Protein AF-A0A7K1TUV2-F1 (afdb_monomer)

Mean predicted aligned error: 7.12 Å

Foldseek 3Di:
DDPVVVVVLVVLLVCLVVLLVVCVVVVNVVSNVSSVVSVVVSVVVVVVVVVVVVVVVVVVVVVVVVCVVVVPD

Secondary structure (DSSP, 8-state):
--HHHHHHHHHHHHHHHHHHHHHHHHT-HHHHHHHHHHHHHHHHHHHHHHHHHHHHHHHHHHHHHHHHHHTT-

pLDDT: mean 85.89, std 7.56, range [54.66, 94.38]

Sequence (73 aa):
MSASDKMKHTAEEMAGKVKEGAGKLTGNEELEAEGKMDQVKADAKQAGDAVKDSVKDAGEHAKDAARKMTDRD

Solvent-accessible surface area (backbone atoms only — not comparable to full-atom values): 3908 Å² total; per-residue (Å²): 137,57,73,69,56,59,51,50,52,53,50,54,50,50,50,17,52,49,32,26,51,50,9,65,76,69,70,35,64,65,40,26,48,50,13,53,49,50,46,54,52,50,54,52,46,54,55,51,49,55,53,50,49,55,50,47,53,54,49,49,55,52,50,51,53,50,48,61,60,65,76,71,120

Radius of gyration: 20.32 Å; Cα contacts (8 Å, |Δi|>4): 36; chains: 1; bounding box: 40×32×54 Å

Structure (mmCIF, N/CA/C/O backbone):
data_AF-A0A7K1TUV2-F1
#
_entry.id   AF-A0A7K1TUV2-F1
#
loop_
_atom_site.group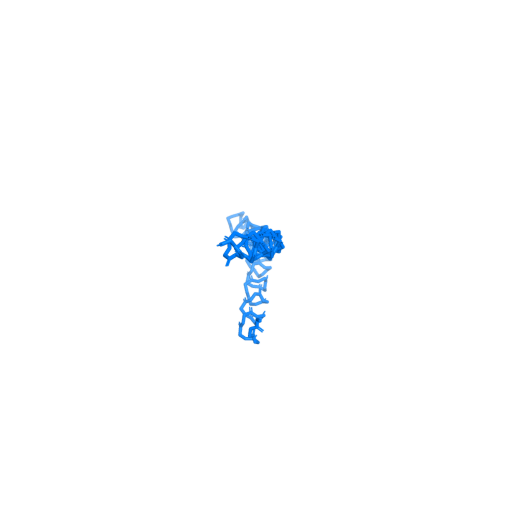_PDB
_atom_site.id
_atom_site.type_symbol
_atom_site.label_atom_id
_atom_site.label_alt_id
_atom_site.label_comp_id
_atom_site.label_asym_id
_atom_site.label_entity_id
_atom_site.label_seq_id
_atom_site.pdbx_PDB_ins_code
_atom_site.Cartn_x
_atom_site.Cartn_y
_atom_site.Cartn_z
_atom_site.occupancy
_atom_site.B_iso_or_equiv
_atom_site.auth_seq_id
_atom_site.auth_comp_id
_atom_site.auth_asym_id
_atom_site.auth_atom_id
_atom_site.pdbx_PDB_model_num
ATOM 1 N N . MET A 1 1 ? 14.375 -0.524 -4.130 1.00 54.78 1 MET A N 1
ATOM 2 C CA . MET A 1 1 ? 13.524 -0.595 -2.920 1.00 54.78 1 MET A CA 1
ATOM 3 C C . MET A 1 1 ? 14.323 -1.187 -1.768 1.00 54.78 1 MET A C 1
ATOM 5 O O . MET A 1 1 ? 14.956 -2.220 -1.962 1.00 54.78 1 MET A O 1
ATOM 9 N N . SER A 1 2 ? 14.340 -0.523 -0.611 1.00 73.12 2 SER A N 1
ATOM 10 C CA . SER A 1 2 ? 15.109 -0.951 0.570 1.00 73.12 2 SER A CA 1
ATOM 11 C C . SER A 1 2 ? 14.384 -2.048 1.358 1.00 73.12 2 SER A C 1
ATOM 13 O O . SER A 1 2 ? 13.160 -2.148 1.307 1.00 73.12 2 SER A O 1
ATOM 15 N N . ALA A 1 3 ? 15.121 -2.852 2.135 1.00 76.25 3 ALA A N 1
ATOM 16 C CA . ALA A 1 3 ? 14.545 -3.875 3.022 1.00 76.25 3 ALA A CA 1
ATOM 17 C C . ALA A 1 3 ? 13.487 -3.298 3.987 1.00 76.25 3 ALA A C 1
AT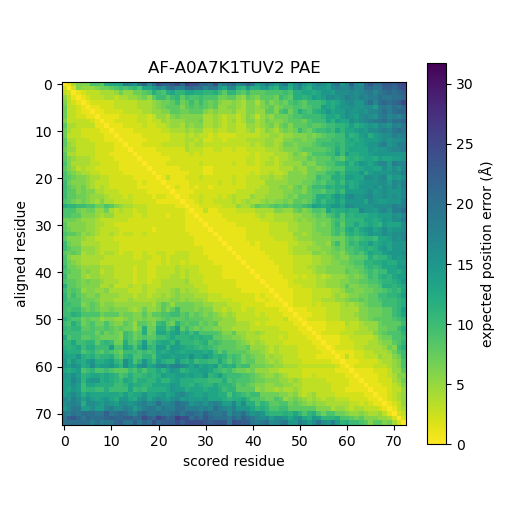OM 19 O O . ALA A 1 3 ? 12.491 -3.956 4.282 1.00 76.25 3 ALA A O 1
ATOM 20 N N . SER A 1 4 ? 13.663 -2.039 4.397 1.00 75.88 4 SER A N 1
ATOM 21 C CA . SER A 1 4 ? 12.714 -1.305 5.236 1.00 75.88 4 SER A CA 1
ATOM 22 C C . SER A 1 4 ? 11.352 -1.069 4.574 1.00 75.88 4 SER A C 1
ATOM 24 O O . SER A 1 4 ? 10.350 -1.084 5.280 1.00 75.88 4 SER A O 1
ATOM 26 N N . ASP A 1 5 ? 11.286 -0.882 3.249 1.00 75.94 5 ASP A N 1
ATOM 27 C CA . ASP A 1 5 ? 10.002 -0.717 2.542 1.00 75.94 5 ASP A CA 1
ATOM 28 C C . ASP A 1 5 ? 9.231 -2.030 2.487 1.00 75.94 5 ASP A C 1
ATOM 30 O O . ASP A 1 5 ? 8.045 -2.063 2.803 1.00 75.94 5 ASP A O 1
ATOM 34 N N . LYS A 1 6 ? 9.915 -3.138 2.169 1.00 73.38 6 LYS A N 1
ATOM 35 C CA . LYS A 1 6 ? 9.285 -4.468 2.180 1.00 73.38 6 LYS A CA 1
ATOM 36 C C . LYS A 1 6 ? 8.755 -4.818 3.567 1.00 73.38 6 LYS A C 1
ATOM 38 O O . LYS A 1 6 ? 7.640 -5.306 3.688 1.00 73.38 6 LYS A O 1
ATOM 43 N N . MET A 1 7 ? 9.534 -4.525 4.608 1.00 81.69 7 MET A N 1
ATOM 44 C CA . MET A 1 7 ? 9.137 -4.788 5.989 1.00 81.69 7 MET A CA 1
ATOM 45 C C . MET A 1 7 ? 7.917 -3.962 6.409 1.00 81.69 7 MET A C 1
ATOM 47 O O . MET A 1 7 ? 7.012 -4.505 7.037 1.00 81.69 7 MET A O 1
ATOM 51 N N . LYS A 1 8 ? 7.866 -2.672 6.048 1.00 81.06 8 LYS A N 1
ATOM 52 C CA . LYS A 1 8 ? 6.697 -1.820 6.313 1.00 81.06 8 LYS A CA 1
ATOM 53 C C . LYS A 1 8 ? 5.450 -2.340 5.609 1.00 81.06 8 LYS A C 1
ATOM 55 O O . LYS A 1 8 ? 4.415 -2.444 6.251 1.00 81.06 8 LYS A O 1
ATOM 60 N N . HIS A 1 9 ? 5.581 -2.748 4.350 1.00 80.88 9 HIS A N 1
ATOM 61 C CA . HIS A 1 9 ? 4.462 -3.289 3.587 1.00 80.88 9 HIS A CA 1
ATOM 62 C C . HIS A 1 9 ? 3.898 -4.562 4.232 1.00 80.88 9 HIS A C 1
ATOM 64 O O . HIS A 1 9 ? 2.696 -4.678 4.448 1.00 80.88 9 HIS A O 1
ATOM 70 N N . THR A 1 10 ? 4.770 -5.493 4.631 1.00 83.12 10 THR A N 1
ATOM 71 C CA . THR A 1 10 ? 4.355 -6.706 5.352 1.00 83.12 10 THR A CA 1
ATOM 72 C C . THR A 1 10 ? 3.737 -6.386 6.716 1.00 83.12 10 THR A C 1
ATOM 74 O O . THR A 1 10 ? 2.791 -7.052 7.133 1.00 83.12 10 THR A O 1
ATOM 77 N N . ALA A 1 11 ? 4.249 -5.373 7.421 1.00 87.50 11 ALA A N 1
ATOM 78 C CA . ALA A 1 11 ? 3.704 -4.952 8.708 1.00 87.50 11 ALA A CA 1
ATOM 79 C C . ALA A 1 11 ? 2.299 -4.342 8.569 1.00 87.50 11 ALA A C 1
ATOM 81 O O . ALA A 1 11 ? 1.425 -4.662 9.372 1.00 87.50 11 ALA A O 1
ATOM 82 N N . GLU A 1 12 ? 2.064 -3.517 7.546 1.00 84.50 12 GLU A N 1
ATOM 83 C CA . GLU A 1 12 ? 0.741 -2.960 7.237 1.00 84.50 12 GLU A CA 1
ATOM 84 C C . GLU A 1 12 ? -0.255 -4.064 6.846 1.00 84.50 12 GLU A C 1
ATOM 86 O O . GLU A 1 12 ? -1.372 -4.089 7.364 1.00 84.50 12 GLU A O 1
ATOM 91 N N . GLU A 1 13 ? 0.161 -5.046 6.037 1.00 84.69 13 GLU A N 1
ATOM 92 C CA . GLU A 1 13 ? -0.680 -6.204 5.706 1.00 84.69 13 GLU A CA 1
ATOM 93 C C . GLU A 1 13 ? -1.024 -7.063 6.932 1.00 84.69 13 GLU A C 1
ATOM 95 O O . GLU A 1 13 ? -2.173 -7.483 7.107 1.00 84.69 13 GLU A O 1
ATOM 100 N N . MET A 1 14 ? -0.045 -7.328 7.806 1.00 90.94 14 MET A N 1
ATOM 101 C CA . MET A 1 14 ? -0.299 -8.044 9.059 1.00 90.94 14 MET A CA 1
ATOM 102 C C . MET A 1 14 ? -1.251 -7.260 9.958 1.00 90.94 14 MET A C 1
ATOM 104 O O . MET A 1 14 ? -2.179 -7.851 10.507 1.00 90.94 14 MET A O 1
ATOM 108 N N . ALA A 1 15 ? -1.063 -5.946 10.093 1.00 88.75 15 ALA A N 1
ATOM 109 C CA . ALA A 1 15 ? -1.942 -5.101 10.893 1.00 88.75 15 ALA A CA 1
ATOM 110 C C . ALA A 1 15 ? -3.384 -5.120 10.361 1.00 88.75 15 ALA A C 1
ATOM 112 O O . ALA A 1 15 ? -4.315 -5.280 11.148 1.00 88.75 15 ALA A O 1
ATOM 113 N N . GLY A 1 16 ? -3.575 -5.047 9.039 1.00 89.69 16 GLY A N 1
ATOM 114 C CA . GLY A 1 16 ? -4.893 -5.146 8.407 1.00 89.69 16 GLY A CA 1
ATOM 115 C C . GLY A 1 16 ? -5.587 -6.483 8.689 1.00 89.69 16 GLY A C 1
ATOM 116 O O . GLY A 1 16 ? -6.748 -6.504 9.093 1.00 89.69 16 GLY A O 1
ATOM 117 N N . LYS A 1 17 ? -4.865 -7.607 8.573 1.00 90.75 17 LYS A N 1
ATOM 118 C CA . LYS A 1 17 ? -5.398 -8.945 8.908 1.00 90.75 17 LYS A CA 1
ATOM 119 C C . LYS A 1 17 ? -5.740 -9.089 10.389 1.00 90.75 17 LYS A C 1
ATOM 121 O O . LYS A 1 17 ? -6.724 -9.742 10.732 1.00 90.75 17 LYS A O 1
ATOM 126 N N . VAL A 1 18 ? -4.943 -8.480 11.267 1.00 93.50 18 VAL A N 1
ATOM 127 C CA . VAL A 1 18 ? -5.215 -8.463 12.709 1.00 93.50 18 VAL A CA 1
ATOM 128 C C . VAL A 1 18 ? -6.476 -7.656 13.013 1.00 93.50 18 VAL A C 1
ATOM 130 O O . VAL A 1 18 ? -7.317 -8.154 13.755 1.00 93.50 18 VAL A O 1
ATOM 133 N N . LYS A 1 19 ? -6.656 -6.466 12.421 1.00 91.50 19 LYS A N 1
ATOM 134 C CA . LYS A 1 19 ? -7.893 -5.675 12.565 1.00 91.50 19 LYS A CA 1
ATOM 135 C C . LYS A 1 19 ? -9.110 -6.438 12.048 1.00 91.50 19 LYS A C 1
ATOM 137 O O . LYS A 1 19 ? -10.112 -6.519 12.750 1.00 91.50 19 LYS A O 1
ATOM 142 N N . GLU A 1 20 ? -8.990 -7.082 10.886 1.00 90.31 20 GLU A N 1
ATOM 143 C CA . GLU A 1 20 ? -10.068 -7.886 10.308 1.00 90.31 20 GLU A CA 1
ATOM 144 C C . GLU A 1 20 ? -10.461 -9.057 11.221 1.00 90.31 20 GLU A C 1
ATOM 146 O O . GLU A 1 20 ? -11.640 -9.274 11.503 1.00 90.31 20 GLU A O 1
ATOM 151 N N . GLY A 1 21 ? -9.469 -9.798 11.725 1.00 93.00 21 GLY A N 1
ATOM 152 C CA . GLY A 1 21 ? -9.689 -10.911 12.645 1.00 93.00 21 GLY A CA 1
ATOM 153 C C . GLY A 1 21 ? -10.266 -10.462 13.987 1.00 93.00 21 GLY A C 1
ATOM 154 O O . GLY A 1 21 ? -11.195 -11.08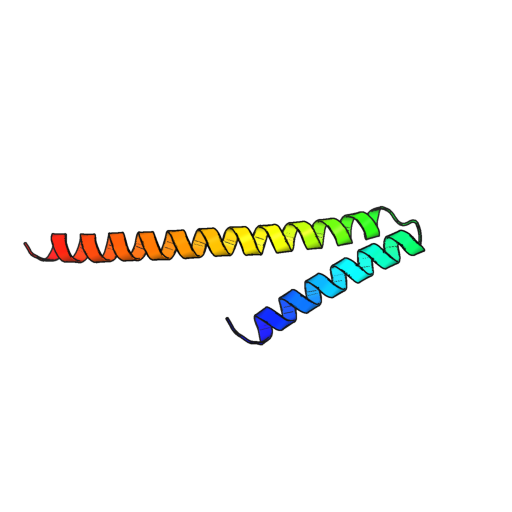5 14.495 1.00 93.00 21 GLY A O 1
ATOM 155 N N . ALA A 1 22 ? -9.757 -9.363 14.545 1.00 91.94 22 ALA A N 1
ATOM 156 C CA . ALA A 1 22 ? -10.256 -8.790 15.789 1.00 91.94 22 ALA A CA 1
ATOM 157 C C . ALA A 1 22 ? -11.692 -8.267 15.640 1.00 91.94 22 ALA A C 1
ATOM 159 O O . ALA A 1 22 ? -12.521 -8.528 16.510 1.00 91.94 22 ALA A O 1
ATOM 160 N N . GLY A 1 23 ? -12.009 -7.594 14.531 1.00 91.44 23 GLY A N 1
ATOM 161 C CA . GLY A 1 23 ? -13.360 -7.145 14.196 1.00 91.44 23 GLY A CA 1
ATOM 162 C C . GLY A 1 23 ? -14.340 -8.311 14.109 1.00 91.44 23 GLY A C 1
ATOM 163 O O . GLY A 1 23 ? -15.340 -8.324 14.821 1.00 91.44 23 GLY A O 1
ATOM 164 N N . LYS A 1 24 ? -13.986 -9.366 13.365 1.00 91.31 24 LYS A N 1
ATOM 165 C CA . LYS A 1 24 ? -14.792 -10.597 13.268 1.00 91.31 24 LYS A CA 1
ATOM 166 C C . LYS A 1 24 ? -15.020 -11.276 14.616 1.00 91.31 24 LYS A C 1
ATOM 168 O O . LYS A 1 24 ? -16.122 -11.735 14.895 1.00 91.31 24 LYS A O 1
ATOM 173 N N . LEU A 1 25 ? -13.984 -11.349 15.452 1.00 94.38 25 LEU A N 1
ATOM 174 C CA . LEU A 1 25 ? -14.057 -11.992 16.767 1.00 94.38 25 LEU A CA 1
ATOM 175 C C . LEU A 1 25 ? -14.877 -11.185 17.777 1.00 94.38 25 LEU A C 1
ATOM 177 O O . LEU A 1 25 ? -15.544 -11.768 18.626 1.00 94.38 25 LEU A O 1
ATOM 181 N N . THR A 1 26 ? -14.813 -9.857 17.703 1.00 93.06 26 THR A N 1
ATOM 182 C CA . THR A 1 26 ? -15.519 -8.956 18.628 1.00 93.06 26 THR A CA 1
ATOM 183 C C . THR A 1 26 ? -16.889 -8.513 18.112 1.00 93.06 26 THR A C 1
ATOM 185 O O . THR A 1 26 ? -17.623 -7.858 18.847 1.00 93.06 26 THR A O 1
ATOM 188 N N . GLY A 1 27 ? -17.249 -8.871 16.874 1.00 93.62 27 GLY A N 1
ATOM 189 C CA . GLY A 1 27 ? -1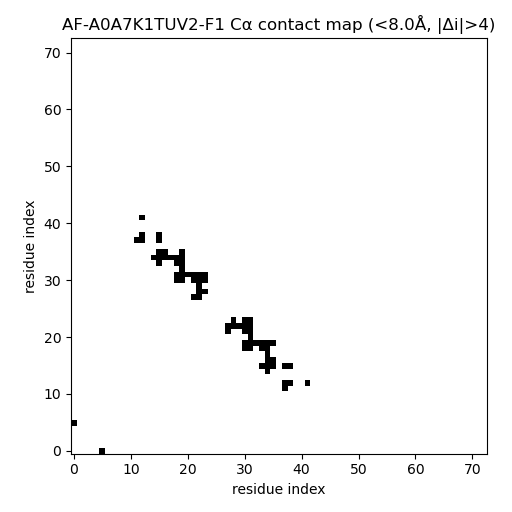8.450 -8.377 16.194 1.00 93.62 27 GLY A CA 1
ATOM 190 C C . GLY A 1 27 ? -18.374 -6.889 15.841 1.00 93.62 27 GLY A C 1
ATOM 191 O O . GLY A 1 27 ? -19.405 -6.247 15.673 1.00 93.62 27 GLY A O 1
ATOM 192 N N . ASN A 1 28 ? -17.167 -6.323 15.773 1.00 93.56 28 ASN A N 1
ATOM 193 C CA . ASN A 1 28 ? -16.948 -4.922 15.450 1.00 93.56 28 ASN A CA 1
ATOM 194 C C . ASN A 1 28 ? -16.751 -4.760 13.934 1.00 93.56 28 ASN A C 1
ATOM 196 O O . ASN A 1 28 ? -15.653 -4.964 13.408 1.00 93.56 28 ASN A O 1
ATOM 200 N N . GLU A 1 29 ? -17.834 -4.390 13.248 1.00 92.38 29 GLU A N 1
ATOM 201 C CA . GLU A 1 29 ? -17.856 -4.157 11.798 1.00 92.38 29 GLU A CA 1
ATOM 202 C C . GLU A 1 29 ? -16.890 -3.050 11.357 1.00 92.38 29 GLU A C 1
ATOM 204 O O . GLU A 1 29 ? -16.359 -3.121 10.251 1.00 92.38 29 GLU A O 1
ATOM 209 N N . GLU A 1 30 ? -16.613 -2.059 12.210 1.00 93.88 30 GLU A N 1
ATOM 210 C CA . GLU A 1 30 ? -15.683 -0.970 11.895 1.00 93.88 30 GLU A CA 1
ATOM 211 C C . GLU A 1 30 ? -14.249 -1.501 11.777 1.00 93.88 30 GLU A C 1
ATOM 213 O O . GLU A 1 30 ? -13.594 -1.277 10.763 1.00 93.88 30 GLU A O 1
ATOM 218 N N . LEU A 1 31 ? -13.805 -2.311 12.746 1.00 93.75 31 LEU A N 1
ATOM 219 C CA . LEU A 1 31 ? -12.488 -2.961 12.711 1.00 93.75 31 LEU A CA 1
ATOM 220 C C . LEU A 1 31 ? -12.350 -3.938 11.535 1.00 93.75 31 LEU A C 1
ATOM 222 O O . LEU A 1 31 ? -11.284 -4.024 10.917 1.00 93.75 31 LEU A O 1
ATOM 226 N N . GLU A 1 32 ? -13.420 -4.669 11.206 1.00 91.69 32 GLU A N 1
ATOM 227 C CA . GLU A 1 32 ? -13.424 -5.546 10.034 1.00 91.69 32 GLU A CA 1
ATOM 228 C C . GLU A 1 32 ? -13.296 -4.750 8.729 1.00 91.69 32 GLU A C 1
ATOM 230 O O . GLU A 1 32 ? -12.486 -5.094 7.860 1.00 91.69 32 GLU A O 1
ATOM 235 N N . ALA A 1 33 ? -14.079 -3.678 8.598 1.00 92.88 33 ALA A N 1
ATOM 236 C CA . ALA A 1 33 ? -14.070 -2.811 7.432 1.00 92.88 33 ALA A CA 1
ATOM 237 C C . ALA A 1 33 ? -12.726 -2.093 7.273 1.00 92.88 33 ALA A C 1
ATOM 239 O O . ALA A 1 33 ? -12.187 -2.083 6.168 1.00 92.88 33 ALA A O 1
ATOM 240 N N . GLU A 1 34 ? -12.148 -1.559 8.352 1.00 88.25 34 GLU A N 1
ATOM 241 C CA . GLU A 1 34 ? -10.819 -0.942 8.337 1.00 88.25 34 GLU A CA 1
ATOM 242 C C . GLU A 1 34 ? -9.748 -1.927 7.861 1.00 88.25 34 GLU A C 1
ATOM 244 O O . GLU A 1 34 ? -8.973 -1.602 6.964 1.00 88.25 34 GLU A O 1
ATOM 249 N N . GLY A 1 35 ? -9.733 -3.152 8.400 1.00 89.69 35 GLY A N 1
ATOM 250 C CA . GLY A 1 35 ? -8.773 -4.181 7.996 1.00 89.69 35 GLY A CA 1
ATOM 251 C C . GLY A 1 35 ? -8.867 -4.544 6.510 1.00 89.69 35 GLY A C 1
ATOM 252 O O . GLY A 1 35 ? -7.843 -4.672 5.836 1.00 89.69 35 GLY A O 1
ATOM 253 N N . LYS A 1 36 ? -10.091 -4.650 5.974 1.00 90.44 36 LYS A N 1
ATOM 254 C CA . LYS A 1 36 ? -10.338 -4.892 4.542 1.00 90.44 36 LYS A CA 1
ATOM 255 C C . LYS A 1 36 ? -9.979 -3.690 3.671 1.00 90.44 36 LYS A C 1
ATOM 257 O O . LYS A 1 36 ? -9.396 -3.864 2.602 1.00 90.44 36 LYS A O 1
ATOM 262 N N . MET A 1 37 ? -10.319 -2.477 4.102 1.00 90.94 37 MET A N 1
ATOM 263 C CA . MET A 1 37 ? -9.990 -1.256 3.365 1.00 90.94 37 MET A CA 1
ATOM 264 C C . MET A 1 37 ? -8.482 -1.023 3.299 1.00 90.94 37 MET A C 1
ATOM 266 O O . MET A 1 37 ? -7.984 -0.646 2.238 1.00 90.94 37 MET A O 1
ATOM 270 N N . ASP A 1 38 ? -7.756 -1.289 4.387 1.00 88.25 38 ASP A N 1
ATOM 271 C CA . ASP A 1 38 ? -6.296 -1.188 4.428 1.00 88.25 38 ASP A CA 1
ATOM 272 C C . ASP A 1 38 ? -5.649 -2.142 3.403 1.00 88.25 38 ASP A C 1
ATOM 274 O O . ASP A 1 38 ? -4.775 -1.714 2.646 1.00 88.25 38 ASP A O 1
ATOM 278 N N . GLN A 1 39 ? -6.136 -3.387 3.288 1.00 87.69 39 GLN A N 1
ATOM 279 C CA . GLN A 1 39 ? -5.666 -4.353 2.280 1.00 87.69 39 GLN A CA 1
ATOM 280 C C . GLN A 1 39 ? -5.929 -3.869 0.846 1.00 87.69 39 GLN A C 1
ATOM 282 O O . GLN A 1 39 ? -5.001 -3.754 0.048 1.00 87.69 39 GLN A O 1
ATOM 287 N N . VAL A 1 40 ? -7.175 -3.492 0.530 1.00 91.62 40 VAL A N 1
ATOM 288 C CA . VAL A 1 40 ? -7.552 -3.016 -0.816 1.00 91.62 40 VAL A CA 1
ATOM 289 C C . VAL A 1 40 ? -6.741 -1.785 -1.220 1.00 91.62 40 VAL A C 1
ATOM 291 O O . VAL A 1 40 ? -6.319 -1.650 -2.370 1.00 91.62 40 VAL A O 1
ATOM 294 N N . LYS A 1 41 ? -6.511 -0.867 -0.279 1.00 87.38 41 LYS A N 1
ATOM 295 C CA . LYS A 1 41 ? -5.734 0.348 -0.525 1.00 87.38 41 LYS A CA 1
ATOM 296 C C . LYS A 1 41 ? -4.259 0.040 -0.773 1.00 87.38 41 LYS A C 1
ATOM 298 O O . LYS A 1 41 ? -3.656 0.710 -1.612 1.00 87.38 41 LYS A O 1
ATOM 303 N N . ALA A 1 42 ? -3.689 -0.936 -0.066 1.00 86.38 42 ALA A N 1
ATOM 304 C CA . ALA A 1 42 ? -2.315 -1.384 -0.267 1.00 86.38 42 ALA A CA 1
ATOM 305 C C . ALA A 1 42 ? -2.137 -2.028 -1.653 1.00 86.38 42 ALA A C 1
ATOM 307 O O . ALA A 1 42 ? -1.261 -1.601 -2.407 1.00 86.38 42 ALA A O 1
ATOM 308 N N . ASP A 1 43 ? -3.031 -2.947 -2.034 1.00 85.25 43 ASP A N 1
ATOM 309 C CA . ASP A 1 43 ? -3.039 -3.579 -3.362 1.00 85.25 43 ASP A CA 1
ATOM 310 C C . ASP A 1 43 ? -3.184 -2.544 -4.485 1.00 85.25 43 ASP A C 1
ATOM 312 O O . ASP A 1 43 ? -2.424 -2.538 -5.457 1.00 85.25 43 ASP A O 1
ATOM 316 N N . ALA A 1 44 ? -4.130 -1.610 -4.336 1.00 89.44 44 ALA A N 1
ATOM 317 C CA . ALA A 1 44 ? -4.347 -0.545 -5.309 1.00 89.44 44 ALA A CA 1
ATOM 318 C C . ALA A 1 44 ? -3.124 0.375 -5.444 1.00 89.44 44 ALA A C 1
ATOM 320 O O . ALA A 1 44 ? -2.791 0.796 -6.554 1.00 89.44 44 ALA A O 1
ATOM 321 N N . LYS A 1 45 ? -2.434 0.672 -4.335 1.00 86.00 45 LYS A N 1
ATOM 322 C CA . LYS A 1 45 ? -1.175 1.427 -4.354 1.00 86.00 45 LYS A CA 1
ATOM 323 C C . LYS A 1 45 ? -0.084 0.668 -5.096 1.00 86.00 45 LYS A C 1
ATOM 325 O O . LYS A 1 45 ? 0.513 1.251 -5.991 1.00 86.00 45 LYS A O 1
ATOM 330 N N . GLN A 1 46 ? 0.142 -0.612 -4.789 1.00 84.00 46 GLN A N 1
ATOM 331 C CA . GLN A 1 46 ? 1.161 -1.406 -5.483 1.00 84.00 46 GLN A CA 1
ATOM 332 C C . GLN A 1 46 ? 0.891 -1.503 -6.984 1.00 84.00 46 GLN A C 1
ATOM 334 O O 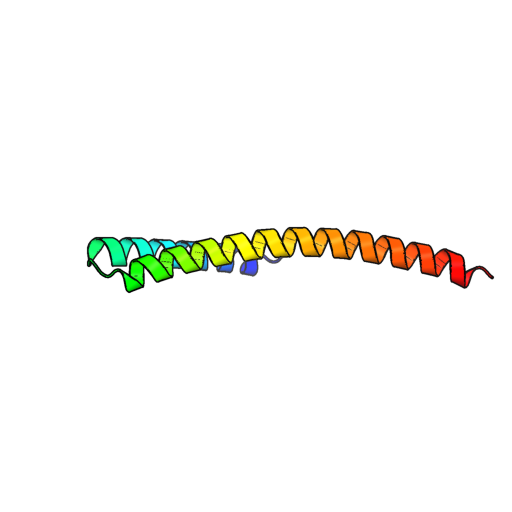. GLN A 1 46 ? 1.805 -1.304 -7.785 1.00 84.00 46 GLN A O 1
ATOM 339 N N . ALA A 1 47 ? -0.356 -1.775 -7.372 1.00 85.00 47 ALA A N 1
ATOM 340 C CA . ALA A 1 47 ? -0.738 -1.842 -8.777 1.00 85.00 47 ALA A CA 1
ATOM 341 C C . ALA A 1 47 ? -0.566 -0.481 -9.472 1.00 85.00 47 ALA A C 1
ATOM 343 O O . ALA A 1 47 ? -0.013 -0.406 -10.570 1.00 85.00 47 ALA A O 1
ATOM 344 N N . GLY A 1 48 ? -0.994 0.604 -8.820 1.00 87.06 48 GLY A N 1
ATOM 345 C CA . GLY A 1 48 ? -0.858 1.964 -9.336 1.00 87.06 48 GLY A CA 1
ATOM 346 C C . GLY A 1 48 ? 0.597 2.413 -9.469 1.00 87.06 48 GLY A C 1
ATOM 347 O O . GLY A 1 48 ? 0.961 2.999 -10.488 1.00 87.06 48 GLY A O 1
ATOM 348 N N . ASP A 1 49 ? 1.439 2.108 -8.481 1.00 84.00 49 ASP A N 1
ATOM 349 C CA . ASP A 1 49 ? 2.867 2.414 -8.519 1.00 84.00 49 ASP A CA 1
ATOM 350 C C . ASP A 1 49 ? 3.569 1.621 -9.628 1.00 84.00 49 ASP A C 1
ATOM 352 O O . ASP A 1 49 ? 4.320 2.220 -10.388 1.00 84.00 49 ASP A O 1
ATOM 356 N N . ALA A 1 50 ? 3.258 0.333 -9.824 1.00 83.25 50 ALA A N 1
ATOM 357 C CA . ALA A 1 50 ? 3.836 -0.467 -10.912 1.00 83.25 50 ALA A CA 1
ATOM 358 C C . ALA A 1 50 ? 3.488 0.079 -12.311 1.00 83.25 50 ALA A C 1
ATOM 360 O O . ALA A 1 50 ? 4.348 0.161 -13.197 1.00 83.25 50 ALA A O 1
ATOM 361 N N . VAL A 1 51 ? 2.231 0.493 -12.511 1.00 85.94 51 VAL A N 1
ATOM 362 C CA . VAL A 1 51 ? 1.791 1.133 -13.761 1.00 85.94 51 VAL A CA 1
ATOM 363 C C . VAL A 1 51 ? 2.491 2.479 -13.947 1.00 85.94 51 VAL A C 1
ATOM 365 O O . VAL A 1 51 ? 2.977 2.782 -15.036 1.00 85.94 51 VAL A O 1
ATOM 368 N N . LYS A 1 52 ? 2.573 3.291 -12.889 1.00 83.62 52 LYS A N 1
ATOM 369 C CA . LYS A 1 52 ? 3.198 4.615 -12.939 1.00 83.62 52 LYS A CA 1
ATOM 370 C C . LYS A 1 52 ? 4.698 4.544 -13.210 1.00 83.62 52 LYS A C 1
ATOM 372 O O . LYS A 1 52 ? 5.190 5.395 -13.947 1.00 83.62 52 LYS A O 1
ATOM 377 N N . ASP A 1 53 ? 5.397 3.563 -12.647 1.00 86.69 53 ASP A N 1
ATOM 378 C CA . ASP A 1 53 ? 6.824 3.330 -12.889 1.00 86.69 53 ASP A CA 1
ATOM 379 C C . ASP A 1 53 ? 7.054 2.979 -14.363 1.00 86.69 53 ASP A C 1
ATOM 381 O O . ASP A 1 53 ? 7.802 3.664 -15.052 1.00 86.69 53 ASP A O 1
ATOM 385 N N . SER A 1 54 ? 6.269 2.035 -14.897 1.00 82.94 54 SER A N 1
ATOM 386 C CA . SER A 1 54 ? 6.349 1.624 -16.308 1.00 82.94 54 SER A CA 1
ATOM 387 C C . SER A 1 54 ? 6.085 2.784 -17.280 1.00 82.94 54 SER A C 1
ATOM 389 O O . SER A 1 54 ? 6.751 2.920 -18.307 1.00 82.94 54 SER A O 1
ATOM 391 N N . VAL A 1 55 ? 5.112 3.645 -16.960 1.00 87.81 55 VAL A N 1
ATOM 392 C CA . VAL A 1 55 ? 4.794 4.838 -17.762 1.00 87.81 55 VAL A CA 1
ATOM 393 C C . VAL A 1 55 ? 5.887 5.899 -17.643 1.00 87.81 55 VAL A C 1
ATOM 395 O O . VAL A 1 55 ? 6.211 6.551 -18.638 1.00 87.81 55 VAL A O 1
ATOM 398 N N . LYS A 1 56 ? 6.462 6.089 -16.450 1.00 86.94 56 LYS A N 1
ATOM 399 C CA . LYS A 1 56 ? 7.585 7.010 -16.246 1.00 86.94 56 LYS A CA 1
ATOM 400 C C . LYS A 1 56 ? 8.811 6.574 -17.032 1.00 86.94 56 LYS A C 1
ATOM 402 O O . LYS A 1 56 ? 9.351 7.414 -17.742 1.00 86.94 56 LYS A O 1
ATOM 407 N N . ASP A 1 57 ? 9.191 5.301 -16.960 1.00 88.19 57 ASP A N 1
ATOM 408 C CA . ASP A 1 57 ? 10.317 4.756 -17.722 1.00 88.19 57 ASP A CA 1
ATOM 409 C C . ASP A 1 57 ? 10.105 4.969 -19.225 1.00 88.19 57 ASP A C 1
ATOM 411 O O . ASP A 1 57 ? 10.929 5.588 -19.898 1.00 88.19 57 ASP A O 1
ATOM 415 N N . ALA A 1 58 ? 8.951 4.564 -19.765 1.00 84.62 58 ALA A N 1
ATOM 416 C CA . ALA A 1 58 ? 8.652 4.755 -21.185 1.00 84.62 58 ALA A CA 1
ATOM 417 C C . ALA A 1 58 ? 8.680 6.240 -21.602 1.00 84.62 58 ALA A C 1
ATOM 419 O O . ALA A 1 58 ? 9.206 6.588 -22.663 1.00 84.62 58 ALA A O 1
ATOM 420 N N . GLY A 1 59 ? 8.139 7.123 -20.758 1.00 91.56 59 GLY A N 1
ATOM 421 C CA . GLY A 1 59 ? 8.136 8.566 -20.979 1.00 91.56 59 GLY A CA 1
ATOM 422 C C . GL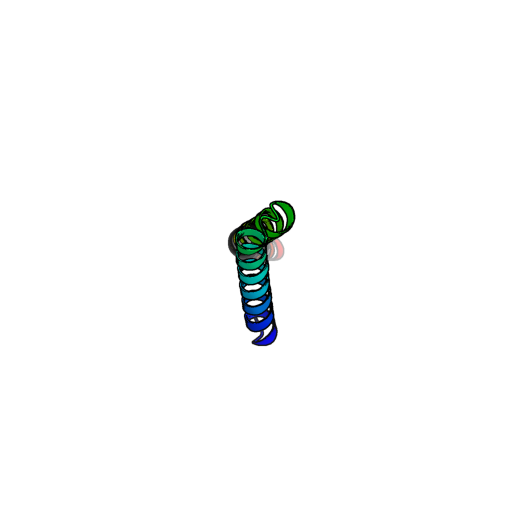Y A 1 59 ? 9.529 9.195 -20.916 1.00 91.56 59 GLY A C 1
ATOM 423 O O . GLY A 1 59 ? 9.842 10.044 -21.750 1.00 91.56 59 GLY A O 1
ATOM 424 N N . GLU A 1 60 ? 10.381 8.781 -19.974 1.00 88.88 60 GLU A N 1
ATOM 425 C CA . GLU A 1 60 ? 11.773 9.237 -19.892 1.00 88.88 60 GLU A CA 1
ATOM 426 C C . GLU A 1 60 ? 12.585 8.761 -21.093 1.00 88.88 60 GLU A C 1
ATOM 428 O O . GLU A 1 60 ? 13.266 9.577 -21.708 1.00 88.88 60 GLU A O 1
ATOM 433 N N . HIS A 1 61 ? 12.443 7.501 -21.506 1.00 86.88 61 HIS A N 1
ATOM 434 C CA . HIS A 1 61 ? 13.101 6.977 -22.704 1.00 86.88 61 HIS A CA 1
ATOM 435 C C . HIS A 1 61 ? 12.682 7.730 -23.975 1.00 86.88 61 HIS A C 1
ATOM 437 O O . HIS A 1 61 ? 13.526 8.072 -24.806 1.00 86.88 61 HIS A O 1
ATOM 443 N N . ALA A 1 62 ? 11.389 8.035 -24.119 1.00 87.75 62 ALA A N 1
ATOM 444 C CA . ALA A 1 62 ? 10.885 8.828 -25.237 1.00 87.75 62 ALA A CA 1
ATOM 445 C C . ALA A 1 62 ? 11.412 10.271 -25.200 1.00 87.75 62 ALA A C 1
ATOM 447 O O . ALA A 1 62 ? 11.797 10.823 -26.230 1.00 87.75 62 ALA A O 1
ATOM 448 N N . LYS A 1 63 ? 11.461 10.882 -24.011 1.00 89.69 63 LYS A N 1
ATOM 449 C CA . LYS A 1 63 ? 11.943 12.254 -23.823 1.00 89.69 63 LYS A CA 1
ATOM 450 C C . LYS A 1 63 ? 13.453 12.373 -24.036 1.00 89.69 63 LYS A C 1
ATOM 452 O O . LYS A 1 63 ? 13.890 13.365 -24.615 1.00 89.69 63 LYS A O 1
ATOM 457 N N . ASP A 1 64 ? 14.234 11.383 -23.610 1.00 89.75 64 ASP A N 1
ATOM 458 C CA . ASP A 1 64 ? 15.685 11.322 -23.827 1.00 89.75 64 ASP A CA 1
ATOM 459 C C . ASP A 1 64 ? 16.011 11.135 -25.314 1.00 89.75 64 ASP A C 1
ATOM 461 O O . ASP A 1 64 ? 16.843 11.856 -25.866 1.00 89.75 64 ASP A O 1
ATOM 465 N N . ALA A 1 65 ? 15.279 10.248 -26.000 1.00 85.62 65 ALA A N 1
ATOM 466 C CA . ALA A 1 65 ? 15.400 10.061 -27.445 1.00 85.62 65 ALA A CA 1
ATOM 467 C C . ALA A 1 65 ? 15.020 11.328 -28.228 1.00 85.62 65 ALA A C 1
ATOM 469 O O . ALA A 1 65 ? 15.739 11.717 -29.149 1.00 85.62 65 ALA A O 1
ATOM 470 N N . ALA A 1 66 ? 13.933 11.999 -27.834 1.00 87.38 66 ALA A N 1
ATOM 471 C CA . ALA A 1 66 ? 13.510 13.258 -28.438 1.00 87.38 66 ALA A CA 1
ATOM 472 C C . ALA A 1 66 ? 14.550 14.370 -28.226 1.00 87.38 66 ALA A C 1
ATOM 474 O O . ALA A 1 66 ? 14.914 15.043 -29.186 1.00 87.38 66 ALA A O 1
ATOM 475 N N . ARG A 1 67 ? 15.101 14.513 -27.010 1.00 88.62 67 ARG A N 1
ATOM 476 C CA . ARG A 1 67 ? 16.206 15.451 -26.736 1.00 88.62 67 ARG A CA 1
ATOM 477 C C . ARG A 1 67 ? 17.414 15.179 -27.625 1.00 88.62 67 ARG A C 1
ATOM 479 O O . ARG A 1 67 ? 17.882 16.081 -28.302 1.00 88.62 67 ARG A O 1
ATOM 486 N N . LYS A 1 68 ? 17.862 13.923 -27.714 1.00 85.19 68 LYS A N 1
ATOM 487 C CA . LYS A 1 68 ? 18.997 13.532 -28.569 1.00 85.19 68 LYS A CA 1
ATOM 488 C C . LYS A 1 68 ? 18.802 13.829 -30.053 1.00 85.19 68 LYS A C 1
ATOM 490 O O . LYS A 1 68 ? 19.795 13.986 -30.758 1.00 85.19 68 LYS A O 1
ATOM 495 N N . MET A 1 69 ? 17.562 13.828 -30.540 1.00 77.81 69 MET A N 1
ATOM 496 C CA . MET A 1 69 ? 17.257 14.191 -31.924 1.00 77.81 69 MET A CA 1
ATOM 497 C C . MET A 1 69 ? 17.208 15.708 -32.116 1.00 77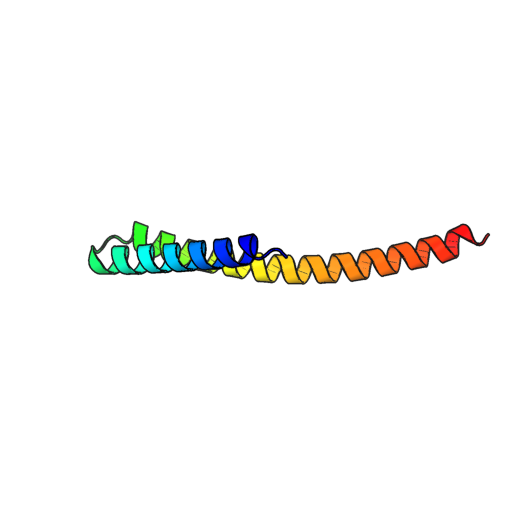.81 69 MET A C 1
ATOM 499 O O . MET A 1 69 ? 17.695 16.184 -33.131 1.00 77.81 69 ME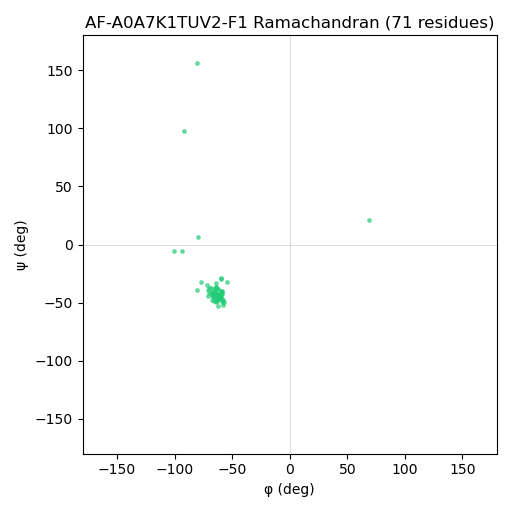T A O 1
ATOM 503 N N . THR A 1 70 ? 16.664 16.455 -31.153 1.00 82.06 70 THR A N 1
ATOM 504 C CA . THR A 1 70 ? 16.547 17.920 -31.230 1.00 82.06 70 THR A CA 1
ATOM 505 C C . THR A 1 70 ? 17.863 18.655 -30.960 1.00 82.06 70 THR A C 1
ATOM 507 O O . THR A 1 70 ? 18.096 19.687 -31.569 1.00 82.06 70 THR A O 1
ATOM 510 N N . ASP A 1 71 ? 18.744 18.133 -30.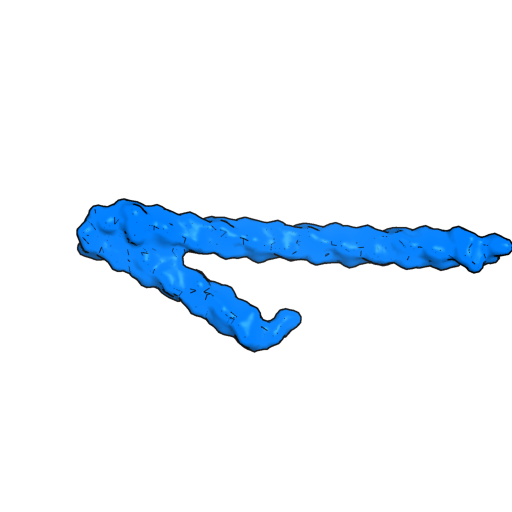103 1.00 80.69 71 ASP A N 1
ATOM 511 C CA . ASP A 1 71 ? 20.058 18.734 -29.803 1.00 80.69 71 ASP A CA 1
ATOM 512 C C . ASP A 1 71 ? 21.131 18.434 -30.882 1.00 80.69 71 ASP A C 1
ATOM 514 O O . ASP A 1 71 ? 22.315 18.705 -30.675 1.00 80.69 71 ASP A O 1
ATOM 518 N N . ARG A 1 72 ? 20.755 17.808 -32.011 1.00 66.88 72 ARG A N 1
ATOM 519 C CA . ARG A 1 72 ? 21.681 17.391 -33.082 1.00 66.88 72 ARG A CA 1
ATOM 520 C C . ARG A 1 72 ? 21.705 18.336 -34.298 1.00 66.88 72 ARG A C 1
ATOM 522 O O . ARG A 1 72 ? 22.551 18.125 -35.168 1.00 66.88 72 ARG A O 1
ATOM 529 N N . ASP A 1 73 ? 20.831 19.341 -34.333 1.00 54.66 73 ASP A N 1
ATOM 530 C CA . ASP A 1 73 ? 20.851 20.490 -35.262 1.00 54.66 73 ASP A CA 1
ATOM 531 C C . ASP A 1 73 ? 21.534 21.707 -34.612 1.00 54.66 73 ASP A C 1
ATOM 533 O O . ASP A 1 73 ? 22.251 22.440 -35.334 1.00 54.66 73 ASP A O 1
#